Protein AF-A0A6B3CTE9-F1 (afdb_monomer_lite)

Foldseek 3Di:
DDWDDPDDPDIDDALALVCLQVLLVVLCVPVVPCVVPDDPLSRDNDSVSSNVSSVVRVVVVVD

Sequence (63 aa):
MFSVPLGGSARLGPLEVWQAEEFAAHLDRAREHIRPWVGPAFVTDDVDGARATLERYAARQAA

Secondary structure (DSSP, 8-state):
---EEEETTEEE----GGGHHHHHHHHHHHHHHHGGGS-GGG--SSHHHHHHHHHHHHHHHH-

pLDDT: mean 93.48, std 5.65, range [67.19, 98.0]

Radius of gyration: 12.44 Å;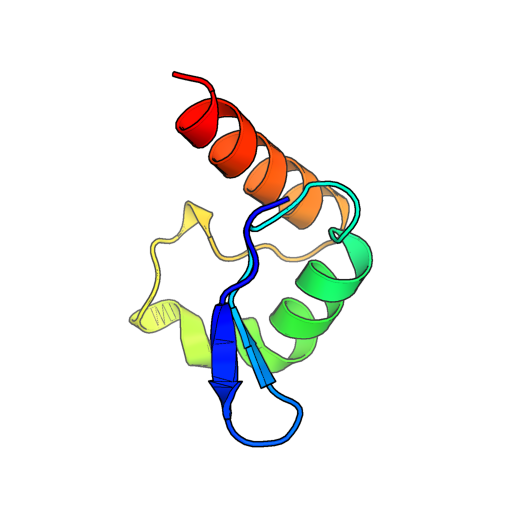 chains: 1; bounding box: 24×29×29 Å

Structure (mmCIF, N/CA/C/O backbone):
data_AF-A0A6B3CTE9-F1
#
_entry.id   AF-A0A6B3CTE9-F1
#
loop_
_atom_site.group_PDB
_atom_site.id
_atom_site.type_symbol
_atom_site.label_atom_id
_atom_site.label_alt_id
_atom_site.label_comp_id
_atom_site.label_asym_id
_atom_site.label_entity_id
_atom_site.label_seq_id
_atom_site.pdbx_PDB_ins_code
_atom_site.Cartn_x
_atom_site.Cartn_y
_atom_site.Cartn_z
_atom_site.occupancy
_atom_site.B_iso_or_equiv
_atom_site.auth_seq_id
_atom_site.auth_comp_id
_atom_site.auth_asym_id
_atom_site.auth_atom_id
_atom_site.pdbx_PDB_model_num
ATOM 1 N N . MET A 1 1 ? 3.143 10.384 11.551 1.00 67.19 1 MET A N 1
ATOM 2 C CA . MET A 1 1 ? 2.317 9.728 10.516 1.00 67.19 1 MET A CA 1
ATOM 3 C C . MET A 1 1 ? 0.863 10.113 10.720 1.00 67.19 1 MET A C 1
ATOM 5 O O . MET A 1 1 ? 0.414 10.126 11.860 1.00 67.19 1 MET A O 1
ATOM 9 N N . PHE A 1 2 ? 0.152 10.450 9.646 1.00 79.25 2 PHE A N 1
ATOM 10 C CA . PHE A 1 2 ? -1.281 10.745 9.678 1.00 79.25 2 PHE A CA 1
ATOM 11 C C . PHE A 1 2 ? -2.069 9.445 9.899 1.00 79.25 2 PHE A C 1
ATOM 13 O O . PHE A 1 2 ? -1.787 8.445 9.247 1.00 79.25 2 PHE A O 1
ATOM 20 N N . SER A 1 3 ? -3.017 9.435 10.833 1.00 88.31 3 SER A N 1
ATOM 21 C CA . SER A 1 3 ? -3.892 8.286 11.083 1.00 88.31 3 SER A CA 1
ATOM 22 C C . SER A 1 3 ? -5.280 8.802 11.424 1.00 88.31 3 SER A C 1
ATOM 24 O O . SER A 1 3 ? -5.425 9.603 12.345 1.00 88.31 3 SER A O 1
ATOM 26 N N . VAL A 1 4 ? -6.293 8.331 10.704 1.00 93.81 4 VAL A N 1
ATOM 27 C CA . VAL A 1 4 ? -7.694 8.712 10.909 1.00 93.81 4 VAL A CA 1
ATOM 28 C C . VAL A 1 4 ? -8.459 7.496 11.426 1.00 93.81 4 VAL A C 1
ATOM 30 O O . VAL A 1 4 ? -8.408 6.442 10.791 1.00 93.81 4 VAL A O 1
ATOM 33 N N . PRO A 1 5 ? -9.151 7.585 12.574 1.00 94.19 5 PRO A N 1
ATOM 34 C CA . PRO A 1 5 ? -9.984 6.488 13.048 1.00 94.19 5 PRO A CA 1
ATOM 35 C C . PRO A 1 5 ? -11.175 6.285 12.102 1.00 94.19 5 PRO A C 1
ATOM 37 O O . PRO A 1 5 ? -11.833 7.247 11.715 1.00 94.19 5 PRO A O 1
ATOM 40 N N . LEU A 1 6 ? -11.467 5.030 11.752 1.00 94.38 6 LEU A N 1
ATOM 41 C CA . LEU A 1 6 ? -12.635 4.659 10.938 1.00 94.38 6 LEU A CA 1
ATOM 42 C C . LEU A 1 6 ? -13.812 4.147 11.791 1.00 94.38 6 LEU A C 1
ATOM 44 O O . LEU A 1 6 ? -14.876 3.844 11.259 1.00 94.38 6 LEU A O 1
ATOM 48 N N . GLY A 1 7 ? -13.625 4.067 13.112 1.00 94.00 7 GLY A N 1
ATOM 49 C CA . GLY A 1 7 ? -14.564 3.465 14.058 1.00 94.00 7 GLY A CA 1
ATOM 50 C C . GLY A 1 7 ? -14.139 2.056 14.486 1.00 94.00 7 GLY A C 1
ATOM 51 O O . GLY A 1 7 ? -13.402 1.362 13.784 1.00 94.00 7 GLY A O 1
ATOM 52 N N . GLY A 1 8 ? -14.575 1.637 15.677 1.00 92.81 8 GLY A N 1
ATOM 53 C CA . GLY A 1 8 ? -14.141 0.371 16.277 1.00 92.81 8 GLY A CA 1
ATOM 54 C C . GLY A 1 8 ? -12.622 0.325 16.481 1.00 92.81 8 GLY A C 1
ATOM 55 O O . GLY A 1 8 ? -12.039 1.256 17.031 1.00 92.81 8 GLY A O 1
ATOM 56 N N . SER A 1 9 ? -11.986 -0.754 16.020 1.00 92.81 9 SER A N 1
ATOM 57 C CA . SER A 1 9 ? -10.526 -0.938 16.023 1.00 92.81 9 SER A CA 1
ATOM 58 C C . SER A 1 9 ? -9.852 -0.571 14.692 1.00 92.81 9 SER A C 1
ATOM 60 O O . SER A 1 9 ? -8.659 -0.822 14.519 1.00 92.81 9 SER A O 1
ATOM 62 N N . ALA A 1 10 ? -10.590 0.010 13.740 1.00 94.56 10 ALA A N 1
ATOM 63 C CA . ALA A 1 10 ? -10.084 0.305 12.406 1.00 94.56 10 ALA A CA 1
ATOM 64 C C . ALA A 1 10 ? -9.487 1.716 12.308 1.00 94.56 10 ALA A C 1
ATOM 66 O O . ALA A 1 10 ? -10.024 2.698 12.833 1.00 94.56 10 ALA A O 1
ATOM 67 N N . ARG A 1 11 ? -8.383 1.823 11.567 1.00 94.12 11 ARG A N 1
ATOM 68 C CA . ARG A 1 11 ? -7.700 3.083 11.266 1.00 94.12 11 ARG A CA 1
ATOM 69 C C . ARG A 1 11 ? -7.320 3.147 9.794 1.00 94.12 11 ARG A C 1
ATOM 71 O O . ARG A 1 11 ? -6.938 2.138 9.211 1.00 94.12 11 ARG A O 1
ATOM 78 N N . LEU A 1 12 ? -7.391 4.345 9.232 1.00 93.56 12 LEU A N 1
ATOM 79 C CA . LEU A 1 12 ? -6.843 4.680 7.928 1.00 93.56 12 LEU A CA 1
ATOM 80 C C . LEU A 1 12 ? -5.490 5.360 8.122 1.00 93.56 12 LEU A C 1
ATOM 82 O O . LEU A 1 12 ? -5.386 6.315 8.891 1.00 93.56 12 LEU A O 1
ATOM 86 N N . GLY A 1 13 ? -4.474 4.892 7.408 1.00 91.12 13 GLY A N 1
ATOM 87 C CA . GLY A 1 13 ? -3.142 5.484 7.399 1.00 91.12 13 GLY A CA 1
ATOM 88 C C . GLY A 1 13 ? -2.483 5.366 6.021 1.00 91.12 13 GLY A C 1
ATOM 89 O O . GLY A 1 13 ? -3.003 4.650 5.163 1.00 91.12 13 GLY A O 1
ATOM 90 N N . PRO A 1 14 ? -1.368 6.082 5.798 1.00 90.81 14 PRO A N 1
ATOM 91 C CA . PRO A 1 14 ? -0.552 5.932 4.601 1.00 90.81 14 PRO A CA 1
ATOM 92 C C . PRO A 1 14 ? -0.069 4.497 4.387 1.00 90.81 14 PRO A C 1
ATOM 94 O O . PRO A 1 14 ? 0.136 3.744 5.340 1.00 90.81 14 PRO A O 1
ATOM 97 N N . LEU A 1 15 ? 0.168 4.172 3.118 1.00 92.75 15 LEU A N 1
ATOM 98 C CA . LEU A 1 15 ? 0.868 2.967 2.694 1.00 92.75 15 LEU A CA 1
ATOM 99 C C . LEU A 1 15 ? 2.378 3.185 2.844 1.00 92.75 15 LEU A C 1
ATOM 101 O O . LEU A 1 15 ? 2.993 3.857 2.020 1.00 92.75 15 LEU A O 1
ATOM 105 N N . GLU A 1 16 ? 2.968 2.625 3.896 1.00 93.94 16 GLU A N 1
ATOM 106 C CA . GLU A 1 16 ? 4.384 2.827 4.218 1.00 93.94 16 GLU A CA 1
ATOM 107 C C . GLU A 1 16 ? 5.239 1.625 3.830 1.00 93.94 16 GLU A C 1
ATOM 109 O O . GLU A 1 16 ? 4.847 0.482 4.043 1.00 93.94 16 GLU A O 1
ATOM 114 N N . VAL A 1 17 ? 6.465 1.878 3.372 1.00 96.06 17 VAL A N 1
ATOM 115 C CA . VAL A 1 17 ? 7.392 0.850 2.860 1.00 96.06 17 VAL A CA 1
ATOM 116 C C . VAL A 1 17 ? 7.696 -0.266 3.870 1.00 96.06 17 VAL A C 1
ATOM 118 O O . VAL A 1 17 ? 7.865 -1.420 3.480 1.00 96.06 17 VAL A O 1
ATOM 121 N N . TRP A 1 18 ? 7.717 0.037 5.171 1.00 95.50 18 TRP A N 1
ATOM 122 C CA . TRP A 1 18 ? 7.975 -0.958 6.219 1.00 95.50 18 TRP A CA 1
ATOM 123 C C . TRP A 1 18 ? 6.857 -2.007 6.364 1.00 95.50 18 TRP A C 1
ATOM 125 O O . TRP A 1 18 ? 7.076 -3.037 6.992 1.00 95.50 18 TRP A O 1
ATOM 135 N N . GLN A 1 19 ? 5.685 -1.784 5.759 1.00 95.88 19 GLN A N 1
ATOM 136 C CA . GLN A 1 19 ? 4.558 -2.725 5.748 1.00 95.88 19 GLN A CA 1
ATOM 137 C C . GLN A 1 19 ? 4.607 -3.710 4.569 1.00 95.88 19 GLN A C 1
ATOM 139 O O . GLN A 1 19 ? 3.623 -4.403 4.323 1.00 95.88 19 GLN A O 1
ATOM 144 N N . ALA A 1 20 ? 5.712 -3.786 3.816 1.00 97.75 20 ALA A N 1
ATOM 145 C CA . ALA A 1 20 ? 5.805 -4.607 2.603 1.00 97.75 20 ALA A CA 1
ATOM 146 C C . ALA A 1 20 ? 5.422 -6.080 2.820 1.00 97.75 20 ALA A C 1
ATOM 148 O O . ALA A 1 20 ? 4.713 -6.651 1.995 1.00 97.75 20 ALA A O 1
ATOM 149 N N . GLU A 1 21 ? 5.838 -6.679 3.937 1.00 97.75 21 GLU A N 1
ATOM 150 C CA . GLU A 1 21 ? 5.502 -8.068 4.270 1.00 97.75 21 GLU A CA 1
ATOM 151 C C . GLU A 1 21 ? 3.999 -8.252 4.508 1.00 97.75 21 GLU A C 1
ATOM 153 O O . GLU A 1 21 ? 3.375 -9.147 3.937 1.00 97.75 21 GLU A O 1
ATOM 158 N N . GLU A 1 22 ? 3.395 -7.365 5.302 1.00 96.75 22 GLU A N 1
ATOM 159 C CA . GLU A 1 22 ? 1.958 -7.387 5.568 1.00 96.75 22 GLU A CA 1
ATOM 160 C C . GLU A 1 22 ? 1.166 -7.155 4.276 1.00 96.75 22 GLU A C 1
ATOM 162 O O . GLU A 1 22 ? 0.222 -7.888 3.983 1.00 9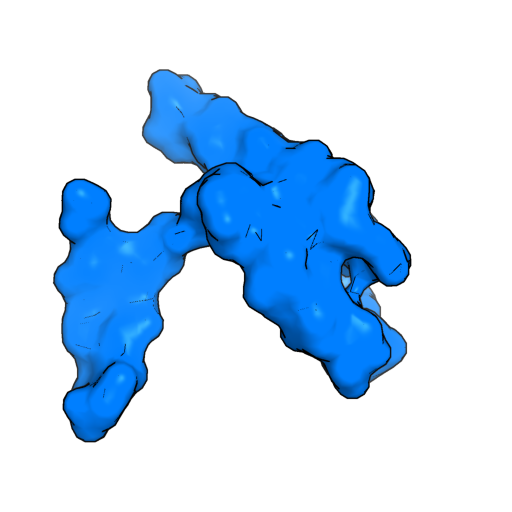6.75 22 GLU A O 1
ATOM 167 N N . PHE A 1 23 ? 1.566 -6.178 3.464 1.00 96.88 23 PHE A N 1
ATOM 168 C CA . PHE A 1 23 ? 0.933 -5.881 2.183 1.00 96.88 23 PHE A CA 1
ATOM 169 C C . PHE A 1 23 ? 0.993 -7.079 1.223 1.00 96.88 23 PHE A C 1
ATOM 171 O O . PHE A 1 23 ? -0.027 -7.445 0.634 1.00 96.88 23 PHE A O 1
ATOM 178 N N . ALA A 1 24 ? 2.150 -7.739 1.116 1.00 97.50 24 ALA A N 1
ATOM 179 C CA . ALA A 1 24 ? 2.313 -8.942 0.305 1.00 97.50 24 ALA A CA 1
ATOM 180 C C . ALA A 1 24 ? 1.408 -10.086 0.788 1.00 97.50 24 ALA A C 1
ATOM 182 O O . ALA A 1 24 ? 0.745 -10.718 -0.030 1.00 97.50 24 ALA A O 1
ATOM 183 N N . ALA A 1 25 ? 1.295 -10.308 2.102 1.00 97.81 25 ALA A N 1
ATOM 184 C CA . ALA A 1 25 ? 0.402 -11.328 2.658 1.00 97.81 25 ALA A CA 1
ATOM 185 C C . ALA A 1 25 ? -1.083 -11.054 2.342 1.00 97.81 25 ALA A C 1
ATOM 187 O O . ALA A 1 25 ? -1.861 -11.974 2.075 1.00 97.81 25 ALA A O 1
ATOM 188 N N . HIS A 1 26 ? -1.496 -9.784 2.333 1.00 96.25 26 HIS A N 1
ATOM 189 C CA . HIS A 1 26 ? -2.848 -9.402 1.919 1.00 96.25 26 HIS A CA 1
ATOM 190 C C . HIS A 1 26 ? -3.087 -9.654 0.429 1.00 96.25 26 HIS A C 1
ATOM 192 O O . HIS A 1 26 ? -4.151 -10.159 0.057 1.00 96.25 26 HIS A O 1
ATOM 198 N N . LEU A 1 27 ? -2.108 -9.324 -0.415 1.00 96.56 27 LEU A N 1
ATOM 199 C CA . LEU A 1 27 ? -2.188 -9.574 -1.848 1.00 96.56 27 LEU A CA 1
ATOM 200 C C . LEU A 1 27 ? -2.182 -11.060 -2.175 1.00 96.56 27 LEU A C 1
ATOM 202 O O . LEU A 1 27 ? -2.982 -11.477 -3.003 1.00 96.56 27 LEU A O 1
ATOM 206 N N . ASP A 1 28 ? -1.383 -11.877 -1.499 1.00 96.75 28 ASP A N 1
ATOM 207 C CA . ASP A 1 28 ? -1.394 -13.322 -1.723 1.00 96.75 28 ASP A CA 1
ATOM 208 C C . ASP A 1 28 ? -2.785 -13.927 -1.481 1.00 96.75 28 ASP A C 1
ATOM 210 O O . ASP A 1 28 ? -3.287 -14.714 -2.282 1.00 96.75 28 ASP A O 1
ATOM 214 N N . ARG A 1 29 ? -3.482 -13.442 -0.447 1.00 96.69 29 ARG A N 1
ATOM 215 C CA . ARG A 1 29 ? -4.850 -13.864 -0.126 1.00 96.69 29 ARG A CA 1
ATOM 216 C C . ARG A 1 29 ? -5.911 -13.357 -1.108 1.00 96.69 29 ARG A C 1
ATOM 218 O O . ARG A 1 29 ? -6.936 -14.017 -1.269 1.00 96.69 29 ARG A O 1
ATOM 225 N N . ALA A 1 30 ? -5.739 -12.170 -1.691 1.00 96.19 30 ALA A N 1
ATOM 226 C CA . ALA A 1 30 ? -6.845 -11.444 -2.327 1.00 96.19 30 ALA A CA 1
ATOM 227 C C . ALA A 1 30 ? -6.585 -10.945 -3.757 1.00 96.19 30 ALA A C 1
ATOM 229 O O . ALA A 1 30 ? -7.523 -10.435 -4.375 1.00 96.19 30 ALA A O 1
ATOM 230 N N . ARG A 1 31 ? -5.367 -11.084 -4.306 1.00 94.94 31 ARG A N 1
ATOM 231 C CA . ARG A 1 31 ? -4.967 -10.483 -5.594 1.00 94.94 31 ARG A CA 1
ATOM 232 C C . ARG A 1 31 ? -5.942 -10.805 -6.717 1.00 94.94 31 ARG A C 1
ATOM 234 O O . ARG A 1 31 ? -6.411 -9.888 -7.381 1.00 94.94 31 ARG A O 1
ATOM 241 N N . GLU A 1 32 ? -6.341 -12.067 -6.858 1.00 95.6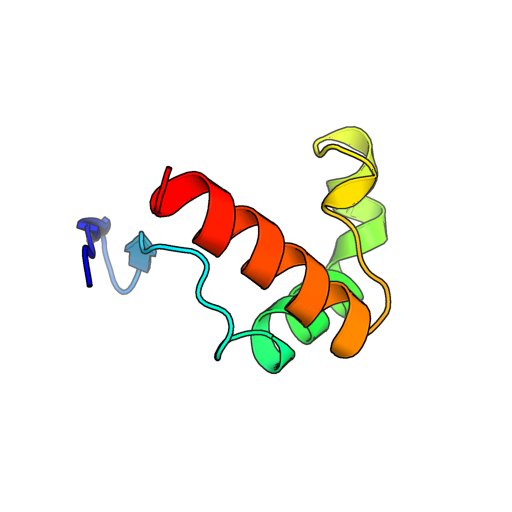2 32 GLU A N 1
ATOM 242 C CA . GLU A 1 32 ? -7.276 -12.501 -7.907 1.00 95.62 32 GLU A CA 1
ATOM 243 C C . GLU A 1 32 ? -8.646 -11.819 -7.807 1.00 95.62 32 GLU A C 1
ATOM 245 O O . GLU A 1 32 ? -9.257 -11.491 -8.821 1.00 95.62 32 GLU A O 1
ATOM 250 N N . HIS A 1 33 ? -9.108 -11.539 -6.588 1.00 95.62 33 HIS A N 1
ATOM 251 C CA . HIS A 1 33 ? -10.392 -10.887 -6.365 1.00 95.62 33 HIS A CA 1
ATOM 252 C C . HIS A 1 33 ? -10.336 -9.374 -6.613 1.00 95.62 33 HIS A C 1
ATOM 254 O O . HIS A 1 33 ? -11.292 -8.797 -7.129 1.00 95.62 33 HIS A O 1
ATOM 260 N N . ILE A 1 34 ? -9.226 -8.719 -6.253 1.00 94.94 34 ILE A N 1
ATOM 261 C CA . ILE A 1 34 ? -9.105 -7.259 -6.367 1.00 94.94 34 ILE A CA 1
ATOM 262 C C .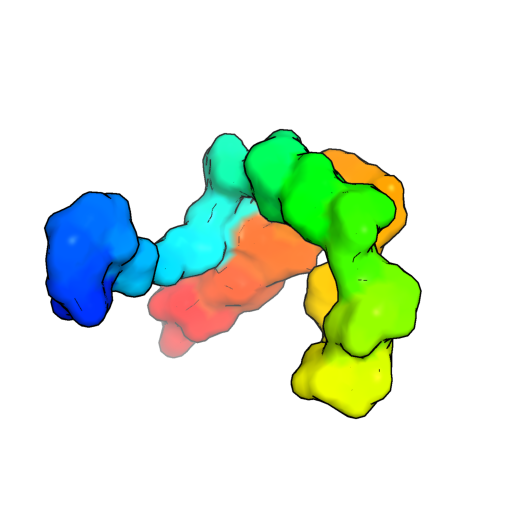 ILE A 1 34 ? -8.646 -6.793 -7.752 1.00 94.94 34 ILE A C 1
ATOM 264 O O . ILE A 1 34 ? -8.879 -5.635 -8.089 1.00 94.94 34 ILE A O 1
ATOM 268 N N . ARG A 1 35 ? -8.028 -7.672 -8.559 1.00 95.12 35 ARG A N 1
ATOM 269 C CA . ARG A 1 35 ? -7.494 -7.376 -9.904 1.00 95.12 35 ARG A CA 1
ATOM 270 C C . ARG A 1 35 ? -8.424 -6.522 -10.786 1.00 95.12 35 ARG A C 1
ATOM 272 O O . ARG A 1 35 ? -7.911 -5.590 -11.396 1.00 95.12 35 ARG A O 1
ATOM 279 N N . PRO A 1 36 ? -9.751 -6.762 -10.859 1.00 96.81 36 PRO A N 1
ATOM 280 C CA . PRO A 1 36 ? -10.644 -5.951 -11.695 1.00 96.81 36 PRO A CA 1
ATOM 281 C C . PRO A 1 36 ? -10.845 -4.504 -11.213 1.00 96.81 36 PRO A C 1
ATOM 283 O O . PRO A 1 36 ? -11.308 -3.666 -11.982 1.00 96.81 36 PRO A O 1
ATOM 286 N N . TRP A 1 37 ? -10.535 -4.211 -9.947 1.00 95.56 37 TRP A N 1
ATOM 287 C CA . TRP A 1 37 ? -10.880 -2.954 -9.270 1.00 95.56 37 TRP A CA 1
ATOM 288 C C . TRP A 1 37 ? -9.689 -2.016 -9.062 1.00 95.56 37 TRP A C 1
ATOM 290 O O . TRP A 1 37 ? -9.873 -0.865 -8.668 1.00 95.56 37 TRP A O 1
ATOM 300 N N . VAL A 1 38 ? -8.468 -2.496 -9.302 1.00 94.12 38 VAL A N 1
ATOM 301 C CA . VAL A 1 38 ? -7.228 -1.744 -9.079 1.00 94.12 38 VAL A CA 1
ATOM 302 C C . VAL A 1 38 ? -6.387 -1.691 -10.350 1.00 94.12 38 VAL A C 1
ATOM 304 O O . VAL A 1 38 ? -6.504 -2.531 -11.238 1.00 94.12 38 VAL A O 1
ATOM 307 N N . GLY A 1 39 ? -5.505 -0.695 -10.440 1.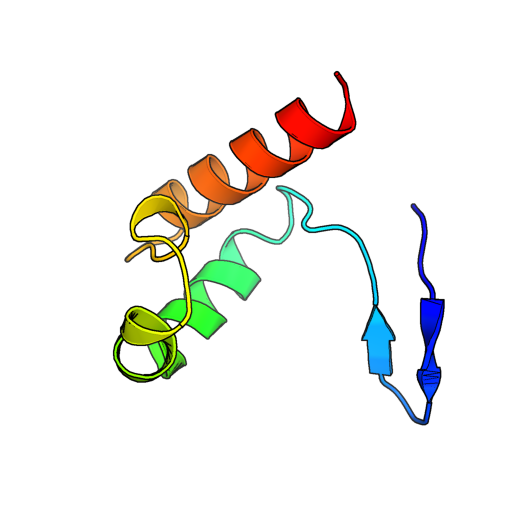00 92.50 39 GLY A N 1
ATOM 308 C CA . GLY A 1 39 ? -4.555 -0.619 -11.546 1.00 92.50 39 GLY A CA 1
ATOM 309 C C . GLY A 1 39 ? -3.585 -1.814 -11.536 1.00 92.50 39 GLY A C 1
ATOM 310 O O . GLY A 1 39 ? -3.179 -2.237 -10.452 1.00 92.50 39 GLY A O 1
ATOM 311 N N . PRO A 1 40 ? -3.130 -2.313 -12.704 1.00 90.00 40 PRO A N 1
ATOM 312 C CA . PRO A 1 40 ? -2.225 -3.466 -12.780 1.00 90.00 40 PRO A CA 1
ATOM 313 C C . PRO A 1 40 ? -0.952 -3.309 -11.941 1.00 90.00 40 PRO A C 1
ATOM 315 O O . PRO A 1 40 ? -0.485 -4.268 -11.344 1.00 90.00 40 PRO A O 1
ATOM 318 N N . ALA A 1 41 ? -0.429 -2.084 -1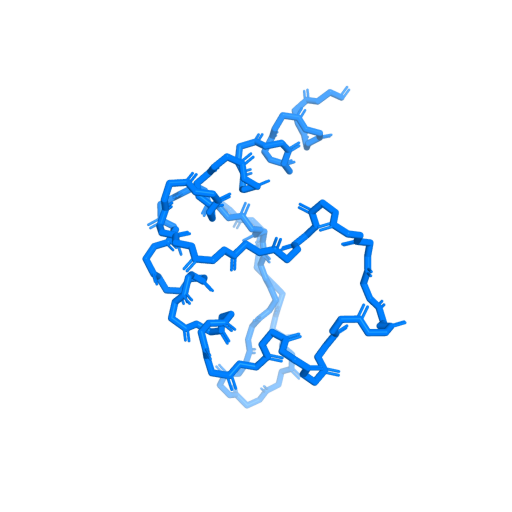1.834 1.00 91.19 41 ALA A N 1
ATOM 319 C CA . ALA A 1 41 ? 0.763 -1.782 -11.046 1.00 91.19 41 ALA A CA 1
ATOM 320 C C . ALA A 1 41 ? 0.560 -1.910 -9.523 1.00 91.19 41 ALA A C 1
ATOM 322 O O . ALA A 1 41 ? 1.538 -1.871 -8.788 1.00 91.19 41 ALA A O 1
ATOM 323 N N . PHE A 1 42 ? -0.675 -1.997 -9.026 1.00 94.75 42 PHE A N 1
ATOM 324 C CA . PHE A 1 42 ? -0.945 -2.170 -7.595 1.00 94.75 42 PHE A CA 1
ATOM 325 C C . PHE A 1 42 ? -0.851 -3.636 -7.156 1.00 94.75 42 PHE A C 1
ATOM 327 O O . PHE A 1 42 ? -0.561 -3.912 -5.996 1.00 94.75 42 PHE A O 1
ATOM 334 N N . VAL A 1 43 ? -1.107 -4.573 -8.071 1.00 95.25 43 VAL A N 1
ATOM 335 C CA . VAL A 1 43 ? -1.109 -6.004 -7.764 1.00 95.25 43 VAL A CA 1
ATOM 336 C C . VAL A 1 43 ? 0.310 -6.545 -7.883 1.00 95.25 43 VAL A C 1
ATOM 338 O O . VAL A 1 43 ? 0.922 -6.453 -8.943 1.00 95.25 43 VAL A O 1
ATOM 341 N N . THR A 1 44 ? 0.823 -7.112 -6.795 1.00 95.19 44 THR A N 1
ATOM 342 C CA . THR A 1 44 ? 2.170 -7.692 -6.711 1.00 95.19 44 THR A CA 1
ATOM 343 C C . THR A 1 44 ? 2.098 -9.128 -6.213 1.00 95.19 44 THR A C 1
ATOM 345 O O . THR A 1 44 ? 1.169 -9.497 -5.490 1.00 95.19 44 THR A O 1
ATOM 348 N N . ASP A 1 45 ? 3.084 -9.935 -6.595 1.00 94.25 45 ASP A N 1
ATOM 349 C CA . ASP A 1 45 ? 3.096 -11.368 -6.289 1.00 94.25 45 ASP A CA 1
ATOM 350 C C . ASP A 1 45 ? 4.001 -11.723 -5.096 1.00 94.25 45 ASP A C 1
ATOM 352 O O . ASP A 1 45 ? 3.825 -12.780 -4.496 1.00 94.25 45 ASP A O 1
ATOM 356 N N . ASP A 1 46 ? 4.922 -10.835 -4.708 1.00 96.25 46 ASP A N 1
ATOM 357 C CA . ASP A 1 46 ? 5.891 -11.058 -3.633 1.00 96.25 46 ASP A CA 1
ATOM 358 C C . ASP A 1 46 ? 6.191 -9.788 -2.807 1.00 96.25 46 ASP A C 1
ATOM 360 O O . ASP A 1 46 ? 5.648 -8.701 -3.044 1.00 96.25 46 ASP A O 1
ATOM 364 N N . VAL A 1 47 ? 7.052 -9.947 -1.795 1.00 97.94 47 VAL A N 1
ATOM 365 C CA . VAL A 1 47 ? 7.473 -8.874 -0.877 1.00 97.94 47 VAL A CA 1
ATOM 366 C C . VAL A 1 47 ? 8.284 -7.792 -1.594 1.00 97.94 47 VAL A C 1
ATOM 368 O O . VAL A 1 47 ? 8.170 -6.617 -1.245 1.00 97.94 47 VAL A O 1
ATOM 371 N N . ASP A 1 48 ? 9.074 -8.145 -2.607 1.00 97.81 48 ASP A N 1
ATOM 372 C CA . ASP A 1 48 ? 9.889 -7.173 -3.341 1.00 97.81 48 ASP A CA 1
ATOM 373 C C . ASP A 1 48 ? 9.022 -6.295 -4.254 1.00 97.81 48 ASP A C 1
ATOM 375 O O . ASP A 1 48 ? 9.165 -5.070 -4.264 1.00 97.81 48 ASP A O 1
ATOM 379 N N . GLY A 1 49 ? 8.039 -6.883 -4.934 1.00 97.00 49 GLY A N 1
ATOM 380 C CA . GLY A 1 49 ? 7.011 -6.166 -5.678 1.00 97.00 49 GLY A CA 1
ATOM 381 C C . GLY A 1 49 ? 6.137 -5.303 -4.766 1.00 97.00 49 GLY A C 1
ATOM 382 O O . GLY A 1 49 ? 5.842 -4.151 -5.108 1.00 97.00 49 GLY A O 1
ATOM 383 N N . ALA A 1 50 ? 5.765 -5.815 -3.588 1.00 97.56 50 ALA A N 1
ATOM 384 C CA . ALA A 1 50 ? 5.054 -5.049 -2.567 1.00 97.56 50 ALA A CA 1
ATOM 385 C C . ALA A 1 50 ? 5.865 -3.821 -2.139 1.00 97.56 50 ALA A C 1
ATOM 387 O O . ALA A 1 50 ? 5.352 -2.702 -2.177 1.00 97.56 50 ALA A O 1
ATOM 388 N N . ARG A 1 51 ? 7.155 -4.000 -1.824 1.00 98.00 51 ARG A N 1
ATOM 389 C CA . ARG A 1 51 ? 8.066 -2.905 -1.467 1.00 98.00 51 ARG A CA 1
ATOM 390 C C . ARG A 1 51 ? 8.147 -1.865 -2.579 1.00 98.00 51 ARG A C 1
ATOM 392 O O . ARG A 1 51 ? 7.898 -0.692 -2.316 1.00 98.00 51 ARG A O 1
ATOM 399 N N . ALA A 1 52 ? 8.379 -2.291 -3.819 1.00 97.19 52 ALA A N 1
ATOM 400 C CA . ALA A 1 52 ? 8.425 -1.395 -4.973 1.00 97.19 52 ALA A CA 1
ATOM 401 C C . ALA A 1 52 ? 7.105 -0.628 -5.169 1.00 97.19 52 ALA A C 1
ATOM 403 O O . ALA A 1 52 ? 7.092 0.520 -5.617 1.00 97.19 52 ALA A O 1
ATOM 404 N N . THR A 1 53 ? 5.969 -1.246 -4.840 1.00 96.75 53 THR A N 1
ATOM 405 C CA . THR A 1 53 ? 4.665 -0.578 -4.872 1.00 96.75 53 THR A CA 1
ATOM 406 C C . THR A 1 53 ? 4.551 0.492 -3.804 1.00 96.75 53 THR A C 1
ATOM 408 O O . THR A 1 53 ? 4.216 1.630 -4.132 1.00 96.75 53 THR A O 1
ATOM 411 N N . LEU A 1 54 ? 4.901 0.174 -2.563 1.00 96.50 54 LEU A N 1
ATOM 412 C CA . LEU A 1 54 ? 4.865 1.122 -1.453 1.00 96.50 54 LEU A CA 1
ATOM 413 C C . LEU A 1 54 ? 5.852 2.282 -1.661 1.00 96.50 54 LEU A C 1
ATOM 415 O O . LEU A 1 54 ? 5.500 3.430 -1.409 1.00 96.50 54 LEU A O 1
ATOM 419 N N . GLU A 1 55 ? 7.036 2.026 -2.221 1.00 96.31 55 GLU A N 1
ATOM 420 C CA . GLU A 1 55 ? 8.017 3.061 -2.577 1.00 96.31 55 GLU A CA 1
ATOM 421 C C . GLU A 1 55 ? 7.465 4.062 -3.600 1.00 96.31 55 GLU A C 1
ATOM 423 O O . GLU A 1 55 ? 7.643 5.270 -3.440 1.00 96.31 55 GLU A O 1
ATOM 428 N N . ARG A 1 56 ? 6.725 3.603 -4.621 1.00 94.62 56 ARG A N 1
ATOM 429 C CA . ARG A 1 56 ? 6.068 4.515 -5.577 1.00 94.62 56 ARG A CA 1
ATOM 430 C C . ARG A 1 56 ? 5.008 5.390 -4.912 1.00 94.62 56 ARG A C 1
ATOM 432 O O . ARG A 1 56 ? 4.825 6.533 -5.330 1.00 94.62 56 ARG A O 1
ATOM 439 N N . TYR A 1 57 ? 4.282 4.863 -3.929 1.00 92.62 57 TYR A N 1
ATOM 440 C CA . TYR A 1 57 ? 3.293 5.640 -3.179 1.00 92.62 57 TYR A CA 1
ATOM 441 C C . TYR A 1 57 ? 3.969 6.648 -2.245 1.00 92.62 57 TYR A C 1
ATOM 443 O O . TYR A 1 57 ? 3.571 7.810 -2.235 1.00 92.62 57 TYR A O 1
ATOM 451 N N . ALA A 1 58 ? 5.039 6.248 -1.556 1.00 92.75 58 ALA A N 1
ATOM 452 C CA . ALA A 1 58 ? 5.844 7.142 -0.730 1.00 92.75 58 ALA A CA 1
ATOM 453 C C . ALA A 1 58 ? 6.457 8.286 -1.560 1.00 92.75 58 ALA A C 1
ATOM 455 O O . ALA A 1 58 ? 6.354 9.451 -1.182 1.00 92.75 58 ALA A O 1
ATOM 456 N N . ALA A 1 59 ? 7.011 7.979 -2.738 1.00 93.12 59 ALA A N 1
ATOM 457 C CA . ALA A 1 59 ? 7.545 8.984 -3.656 1.00 93.12 59 ALA A CA 1
ATOM 458 C C . ALA A 1 59 ? 6.466 9.969 -4.136 1.00 93.12 59 ALA A C 1
ATOM 460 O O . ALA A 1 59 ? 6.715 11.168 -4.208 1.00 93.12 59 ALA A O 1
ATOM 461 N N . ARG A 1 60 ? 5.249 9.482 -4.420 1.00 88.25 60 ARG A N 1
ATOM 462 C CA . ARG A 1 60 ? 4.101 10.333 -4.781 1.00 88.25 60 ARG A CA 1
ATOM 463 C C . ARG A 1 60 ? 3.621 11.228 -3.645 1.00 88.25 60 ARG A C 1
ATOM 465 O O . ARG A 1 60 ? 3.080 12.285 -3.925 1.00 88.25 60 ARG A O 1
ATOM 472 N N . GLN A 1 61 ? 3.771 10.799 -2.397 1.00 85.12 61 GLN A N 1
ATOM 473 C CA . GLN A 1 61 ? 3.396 11.600 -1.234 1.00 85.12 61 GLN A CA 1
ATOM 474 C C . GLN A 1 61 ? 4.416 12.711 -0.936 1.00 85.12 61 GLN A C 1
ATOM 476 O O . GLN A 1 61 ? 4.065 13.706 -0.308 1.00 85.12 61 GLN A O 1
ATOM 481 N N . ALA A 1 62 ? 5.670 12.529 -1.358 1.00 82.12 62 ALA A N 1
ATOM 482 C CA . ALA A 1 62 ? 6.754 13.485 -1.149 1.00 82.12 62 ALA A CA 1
ATOM 483 C C . ALA A 1 62 ? 6.854 14.579 -2.232 1.00 82.12 62 ALA A C 1
ATOM 485 O O . ALA A 1 62 ? 7.564 15.560 -2.014 1.00 82.12 62 ALA A O 1
ATOM 486 N N . ALA A 1 63 ? 6.200 14.388 -3.383 1.00 71.31 63 ALA A N 1
ATOM 487 C CA . ALA A 1 63 ? 6.180 15.318 -4.516 1.00 71.31 63 ALA A CA 1
ATOM 488 C C . ALA A 1 63 ? 5.035 16.333 -4.401 1.00 71.31 63 ALA A C 1
ATOM 490 O O . ALA A 1 63 ? 5.273 17.508 -4.757 1.00 71.31 63 ALA A O 1
#